Protein AF-W2QKT0-F1 (afdb_monomer_lite)

Sequence (93 aa):
MASKGNEKEIDYVSKQANLTAQIESERQAAKKWWDEYGMCYLENARPEDFTYDNRVLALKKKLDDPKFQHAALHTTSTDYGCRPPFKECRKKI

Foldseek 3Di:
DDDPDPPPDDPPVVVVVVVVVVVVVVVVLQVVLCLFAVVVCVVPPDPVCPDPVNVVVVVVVVCPDPVNVPDDPDPPPPVPRNDHPDPVSPDGD

pLDDT: mean 72.29, std 13.32, range [34.97, 87.44]

Secondary structure (DSSP, 8-state):
-----------HHHHHHHHHHHHHHHHHHHHHHHHHHHHHHHHH--GGGGSHHHHHHHHHHHHTSHHHHT----TT-GGGTSS-SSTT-----

Radius of gyration: 20.37 Å; chains: 1; bounding box: 65×27×38 Å

Organism: Phytophthora nicotianae (strain INRA-310) (NCBI:txid761204)

Structure (mmCIF, N/CA/C/O backbone):
data_AF-W2QKT0-F1
#
_entry.id   AF-W2QKT0-F1
#
loop_
_atom_site.group_PDB
_atom_site.id
_atom_site.type_symbol
_atom_site.label_atom_id
_atom_site.label_alt_id
_atom_site.label_comp_id
_atom_site.label_asym_id
_atom_site.label_entity_id
_atom_site.label_seq_id
_atom_site.pdbx_PDB_ins_code
_atom_site.Cartn_x
_atom_site.Cartn_y
_atom_site.Cartn_z
_atom_site.occupancy
_atom_site.B_iso_or_equiv
_atom_site.auth_seq_id
_atom_site.auth_comp_id
_atom_site.auth_asym_id
_atom_site.auth_atom_id
_atom_site.pdbx_PDB_model_num
ATOM 1 N N . MET A 1 1 ? -48.726 -15.438 17.043 1.00 34.97 1 MET A N 1
ATOM 2 C CA . MET A 1 1 ? -47.302 -15.746 17.302 1.00 34.97 1 MET A CA 1
ATOM 3 C C . MET A 1 1 ? -46.478 -14.600 16.740 1.00 34.97 1 MET A C 1
ATOM 5 O O . MET A 1 1 ? -46.610 -14.309 15.560 1.00 34.97 1 MET A O 1
ATOM 9 N N . ALA A 1 2 ? -45.746 -13.880 17.591 1.00 39.53 2 ALA A N 1
ATOM 10 C CA . ALA A 1 2 ? -45.007 -12.678 17.213 1.00 39.53 2 ALA A CA 1
ATOM 11 C C . ALA A 1 2 ? -43.653 -13.050 16.587 1.00 39.53 2 ALA A C 1
ATOM 13 O O . ALA A 1 2 ? -42.805 -13.636 17.257 1.00 39.53 2 ALA A O 1
ATOM 14 N N . SER A 1 3 ? -43.448 -12.696 15.317 1.00 47.94 3 SER A N 1
ATOM 15 C CA . SER A 1 3 ? -42.122 -12.663 14.699 1.00 47.94 3 SER A CA 1
ATOM 16 C C . SER A 1 3 ? -41.398 -11.422 15.224 1.00 47.94 3 SER A C 1
ATOM 18 O O . SER A 1 3 ? -41.641 -10.309 14.760 1.00 47.94 3 SER A O 1
ATOM 20 N N . LYS A 1 4 ? -40.568 -11.594 16.259 1.00 47.03 4 LYS A N 1
ATOM 21 C CA . LYS A 1 4 ? -39.604 -10.575 16.688 1.00 47.03 4 LYS A CA 1
ATOM 22 C C . LYS A 1 4 ? -38.532 -10.463 15.604 1.00 47.03 4 LYS A C 1
ATOM 24 O O . LYS A 1 4 ? -37.576 -11.236 15.588 1.00 47.03 4 LYS A O 1
ATOM 29 N N . GLY A 1 5 ? -38.720 -9.520 14.686 1.00 49.25 5 GLY A N 1
ATOM 30 C CA . GLY A 1 5 ? -37.654 -9.046 13.815 1.00 49.25 5 GLY A CA 1
ATOM 31 C C . GLY A 1 5 ? -36.534 -8.474 14.681 1.00 49.25 5 GLY A C 1
ATOM 32 O O . GLY A 1 5 ? -36.757 -7.546 15.452 1.00 49.25 5 GLY A O 1
ATOM 33 N N . ASN A 1 6 ? -35.346 -9.071 14.606 1.00 49.66 6 ASN A N 1
ATOM 34 C CA . ASN A 1 6 ? -34.136 -8.541 15.229 1.00 49.66 6 ASN A CA 1
ATOM 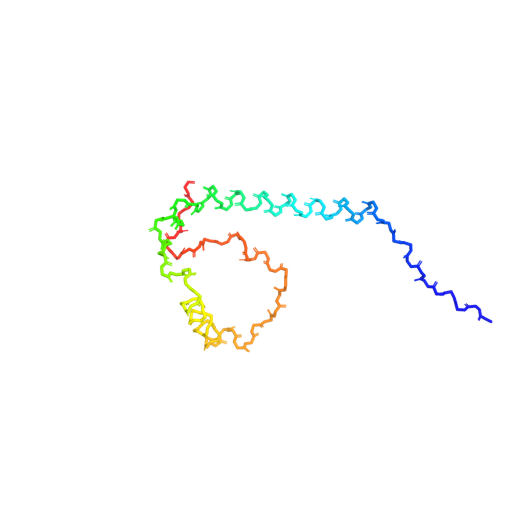35 C C . ASN A 1 6 ? -33.692 -7.283 14.466 1.00 49.66 6 ASN A C 1
ATOM 37 O O . ASN A 1 6 ? -32.807 -7.351 13.611 1.00 49.66 6 ASN A O 1
ATOM 41 N N . GLU A 1 7 ? -34.303 -6.138 14.757 1.00 58.50 7 GLU A N 1
ATOM 42 C CA . GLU A 1 7 ? -33.724 -4.842 14.411 1.00 58.50 7 GLU A CA 1
ATOM 43 C C . GLU A 1 7 ? -32.481 -4.653 15.285 1.00 58.50 7 GLU A C 1
ATOM 45 O O . GLU A 1 7 ? -32.563 -4.370 16.477 1.00 58.50 7 GLU A O 1
ATOM 50 N N . LYS A 1 8 ? -31.302 -4.914 14.707 1.00 64.50 8 LYS A N 1
ATOM 51 C CA . LYS A 1 8 ? -30.029 -4.625 15.368 1.00 64.50 8 LYS A CA 1
ATOM 52 C C . LYS A 1 8 ? -29.924 -3.112 15.513 1.00 64.50 8 LYS A C 1
ATOM 54 O O . LYS A 1 8 ? -29.666 -2.427 14.525 1.00 64.50 8 LYS A O 1
ATOM 59 N N . GLU A 1 9 ? -30.120 -2.616 16.727 1.00 68.00 9 GLU A N 1
ATOM 60 C CA . GLU A 1 9 ? -29.850 -1.229 17.080 1.00 68.00 9 GLU A CA 1
ATOM 61 C C . GLU A 1 9 ? -28.412 -0.890 16.658 1.00 68.00 9 GLU A C 1
ATOM 63 O O . GLU A 1 9 ? -27.443 -1.553 17.044 1.00 68.00 9 GLU A O 1
ATOM 68 N N . ILE A 1 10 ? -28.278 0.067 15.740 1.00 70.56 10 ILE A N 1
ATOM 69 C CA . ILE A 1 10 ? -26.981 0.452 15.197 1.00 70.56 10 ILE A CA 1
ATOM 70 C C . ILE A 1 10 ? -26.339 1.413 16.188 1.00 70.56 10 ILE A C 1
ATOM 72 O O . ILE A 1 10 ? -26.684 2.590 16.229 1.00 70.56 10 ILE A O 1
ATOM 76 N N . ASP A 1 11 ? -25.358 0.922 16.939 1.00 80.50 11 ASP A N 1
ATOM 77 C CA . ASP A 1 11 ? -24.488 1.785 17.729 1.00 80.50 11 ASP A CA 1
ATOM 78 C C . ASP A 1 11 ? -23.496 2.513 16.807 1.00 80.50 11 ASP A C 1
ATOM 80 O O . ASP A 1 11 ? -22.444 1.993 16.410 1.00 80.50 11 ASP A O 1
ATOM 84 N N . TYR A 1 12 ? -23.870 3.732 16.426 1.00 78.88 12 TYR A N 1
ATOM 85 C CA . TYR A 1 12 ? -23.054 4.603 15.587 1.00 78.88 12 TYR A CA 1
ATOM 86 C C . TYR A 1 12 ? -21.754 5.040 16.274 1.00 78.88 12 TYR A C 1
ATOM 88 O O . TYR A 1 12 ? -20.752 5.223 15.583 1.00 78.88 12 TYR A O 1
ATOM 96 N N . VAL A 1 13 ? -21.728 5.139 17.608 1.00 80.69 13 VAL A N 1
ATOM 97 C CA . VAL A 1 13 ? -20.538 5.549 18.369 1.00 80.69 13 VAL A CA 1
ATOM 98 C C . VAL A 1 13 ? -19.487 4.445 18.319 1.00 80.69 13 VAL A C 1
ATOM 100 O O . VAL A 1 13 ? -18.341 4.702 17.944 1.00 80.69 13 VAL A O 1
ATOM 103 N N . SER A 1 14 ? -19.885 3.198 18.591 1.00 77.69 14 SER A N 1
ATOM 104 C CA . SER A 1 14 ? -18.987 2.041 18.479 1.00 77.69 14 SER A CA 1
ATOM 105 C C . SER A 1 14 ? -18.501 1.817 17.044 1.00 77.69 14 SER A C 1
ATOM 107 O O . SER A 1 14 ? -17.329 1.497 16.831 1.00 77.69 14 SER A O 1
ATOM 109 N N . LYS A 1 15 ? -19.361 2.018 16.033 1.00 80.62 15 LYS A N 1
ATOM 110 C CA . LYS A 1 15 ? -18.947 1.940 14.619 1.00 80.62 15 LYS A CA 1
ATOM 111 C C . LYS A 1 15 ? -17.913 3.003 14.264 1.00 80.62 15 LYS A C 1
ATOM 113 O O . LYS A 1 15 ? -16.924 2.680 13.608 1.00 80.62 15 LYS A O 1
ATOM 118 N N . GLN A 1 16 ? -18.123 4.243 14.698 1.00 82.56 16 GLN A N 1
ATOM 119 C CA . GLN A 1 16 ? -17.183 5.330 14.453 1.00 82.56 16 GLN A CA 1
ATOM 120 C C . GLN A 1 16 ? -15.840 5.070 15.143 1.00 82.56 16 GLN A C 1
ATOM 122 O O . GLN A 1 16 ? -14.805 5.172 14.492 1.00 82.56 16 GLN A O 1
ATOM 127 N N . ALA A 1 17 ? -15.846 4.653 16.412 1.00 84.25 17 ALA A N 1
ATOM 128 C CA . ALA A 1 17 ? -14.625 4.313 17.142 1.00 84.25 17 ALA A CA 1
ATOM 129 C C . ALA A 1 17 ? -13.842 3.173 16.467 1.00 84.25 17 ALA A C 1
ATOM 131 O O . ALA A 1 17 ? -12.621 3.252 16.336 1.00 84.25 17 ALA A O 1
ATOM 132 N N . ASN A 1 18 ? -14.542 2.144 15.979 1.00 85.56 18 ASN A N 1
ATOM 133 C CA . ASN A 1 18 ? -13.929 1.034 15.249 1.00 85.56 18 ASN A CA 1
ATOM 134 C C . ASN A 1 18 ? -13.289 1.505 13.932 1.00 85.56 18 ASN A C 1
ATOM 136 O O . ASN A 1 18 ? -12.130 1.198 13.664 1.00 85.56 18 ASN A O 1
ATOM 140 N N . LEU A 1 19 ? -13.998 2.319 13.144 1.00 82.62 19 LEU A N 1
ATOM 141 C CA . LEU A 1 19 ? -13.454 2.896 11.911 1.00 82.62 19 LEU A CA 1
ATOM 142 C C . LEU A 1 19 ? -12.223 3.770 12.185 1.00 82.62 19 LEU A C 1
ATOM 144 O O . LEU A 1 19 ? -11.221 3.652 11.486 1.00 82.62 19 LEU A O 1
ATOM 148 N N . THR A 1 20 ? -12.262 4.608 13.223 1.00 87.44 20 THR A N 1
ATOM 149 C CA . THR A 1 20 ? -11.113 5.431 13.622 1.00 87.44 20 THR A CA 1
ATOM 150 C C . THR A 1 20 ? -9.914 4.571 14.025 1.00 87.44 20 THR A C 1
ATOM 152 O O . THR A 1 20 ? -8.797 4.855 13.598 1.00 87.44 20 THR A O 1
ATOM 155 N N . ALA A 1 21 ? -10.133 3.501 14.793 1.00 81.19 21 ALA A N 1
ATOM 156 C CA . ALA A 1 21 ? -9.071 2.578 15.184 1.00 81.19 21 ALA A CA 1
ATOM 157 C C . ALA A 1 21 ? -8.449 1.859 13.974 1.00 81.19 21 ALA A C 1
ATOM 159 O O . ALA A 1 21 ? -7.227 1.736 13.897 1.00 81.19 21 ALA A O 1
ATOM 160 N N . GLN A 1 22 ? -9.268 1.437 13.005 1.00 78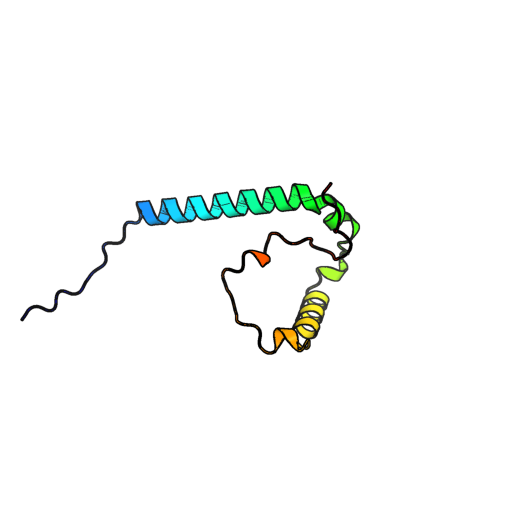.94 22 GLN A N 1
ATOM 161 C CA . GLN A 1 22 ? -8.781 0.843 11.756 1.00 78.94 22 GLN A CA 1
ATOM 162 C C . GLN A 1 22 ? -7.923 1.832 10.962 1.00 78.94 22 GLN A C 1
ATOM 164 O O . GLN A 1 22 ? -6.812 1.491 10.567 1.00 78.94 22 GLN A O 1
ATOM 169 N N . ILE A 1 23 ? -8.391 3.072 10.785 1.00 82.12 23 ILE A N 1
ATOM 170 C CA . ILE A 1 23 ? -7.646 4.114 10.060 1.00 82.12 23 ILE A CA 1
ATOM 171 C C . ILE A 1 23 ? -6.287 4.380 10.716 1.00 82.12 23 ILE A C 1
ATOM 173 O O . ILE A 1 23 ? -5.276 4.469 10.020 1.00 82.12 23 ILE A O 1
ATOM 177 N N . GLU A 1 24 ? -6.239 4.495 12.044 1.00 82.94 24 GLU A N 1
ATOM 178 C CA . GLU A 1 24 ? -4.979 4.748 12.747 1.00 82.94 24 GLU A CA 1
ATOM 179 C C . GLU A 1 24 ? -4.022 3.547 12.661 1.00 82.94 24 GLU A C 1
ATOM 181 O O . GLU A 1 24 ? -2.822 3.735 12.463 1.00 82.94 24 GLU A O 1
ATOM 186 N N . SER A 1 25 ? -4.540 2.315 12.709 1.00 78.19 25 SER A N 1
ATOM 187 C CA . SER A 1 25 ? -3.736 1.108 12.478 1.00 78.19 25 SER A CA 1
ATOM 188 C C . SER A 1 25 ? -3.121 1.092 11.074 1.00 78.19 25 SER A C 1
ATOM 190 O O . SER A 1 25 ? -1.924 0.842 10.927 1.00 78.19 25 SER A O 1
ATOM 192 N N . GLU A 1 26 ? -3.908 1.400 10.041 1.00 81.00 26 GLU A N 1
ATOM 193 C CA . GLU A 1 26 ? -3.428 1.477 8.655 1.00 81.00 26 GLU A CA 1
ATOM 194 C C . GLU A 1 26 ? -2.388 2.592 8.481 1.00 81.00 26 GLU A C 1
ATOM 196 O O . GLU A 1 26 ? -1.359 2.406 7.831 1.00 81.00 26 GLU A O 1
ATOM 201 N N . ARG A 1 27 ? -2.591 3.742 9.133 1.00 81.44 27 ARG A N 1
ATOM 202 C CA . ARG A 1 27 ? -1.626 4.848 9.132 1.00 81.44 27 ARG A CA 1
ATOM 203 C C . ARG A 1 27 ? -0.291 4.443 9.757 1.00 81.44 27 ARG A C 1
ATOM 205 O O . ARG A 1 27 ? 0.763 4.783 9.218 1.00 81.44 27 ARG A O 1
ATOM 212 N N . GLN A 1 28 ? -0.316 3.727 10.879 1.00 84.62 28 GLN A N 1
ATOM 213 C CA . GLN A 1 28 ? 0.897 3.228 11.530 1.00 84.62 28 GLN A CA 1
ATOM 214 C C . GLN A 1 28 ? 1.609 2.178 10.676 1.00 84.62 28 GLN A C 1
ATOM 216 O O . GLN A 1 28 ? 2.835 2.220 10.562 1.00 84.62 28 GLN A O 1
ATOM 221 N N . ALA A 1 29 ? 0.857 1.282 10.031 1.00 81.75 29 ALA A N 1
ATOM 222 C CA . ALA A 1 29 ? 1.406 0.307 9.095 1.00 81.75 29 ALA A CA 1
ATOM 223 C C . ALA A 1 29 ? 2.080 0.993 7.897 1.00 81.75 29 ALA A C 1
ATOM 225 O O . ALA A 1 29 ? 3.227 0.678 7.584 1.00 81.75 29 ALA A O 1
ATOM 226 N N . ALA A 1 30 ? 1.426 1.988 7.290 1.00 81.00 30 ALA A N 1
ATOM 227 C CA . ALA A 1 30 ? 1.983 2.767 6.187 1.00 81.00 30 ALA A CA 1
ATOM 228 C C . ALA A 1 30 ? 3.247 3.536 6.597 1.00 81.00 30 ALA A C 1
ATOM 230 O O . ALA A 1 30 ? 4.234 3.542 5.861 1.00 81.00 30 ALA A O 1
ATOM 231 N N . LYS A 1 31 ? 3.252 4.143 7.793 1.00 85.44 31 LYS A N 1
ATOM 232 C CA . LYS A 1 31 ? 4.438 4.817 8.333 1.00 85.44 31 LYS A CA 1
ATOM 233 C C . LYS A 1 31 ? 5.598 3.839 8.502 1.00 85.44 31 LYS A C 1
ATOM 235 O O . LYS A 1 31 ? 6.680 4.090 7.991 1.00 85.44 31 LYS A O 1
ATOM 240 N N . LYS A 1 32 ? 5.358 2.707 9.166 1.00 84.31 32 LYS A N 1
ATOM 241 C CA . LYS A 1 32 ? 6.375 1.669 9.362 1.00 84.31 32 LYS A CA 1
ATOM 242 C C . LYS A 1 32 ? 6.905 1.141 8.031 1.00 84.31 32 LYS A C 1
ATOM 244 O O . LYS A 1 32 ? 8.102 0.933 7.888 1.00 84.31 32 LYS A O 1
ATOM 249 N N . TRP A 1 33 ? 6.025 0.941 7.056 1.00 84.00 33 TRP A N 1
ATOM 250 C CA . TRP A 1 33 ? 6.421 0.523 5.719 1.00 84.00 33 TRP A CA 1
ATOM 251 C C . TRP A 1 33 ? 7.328 1.555 5.043 1.00 84.00 33 TRP A C 1
ATOM 253 O O . TRP A 1 33 ? 8.336 1.184 4.448 1.00 84.00 33 TRP A O 1
ATOM 263 N N . TRP A 1 34 ? 7.004 2.845 5.161 1.00 83.75 34 TRP A N 1
ATOM 264 C CA . TRP A 1 34 ? 7.840 3.917 4.626 1.00 83.75 34 TRP A CA 1
ATOM 265 C C . TRP A 1 34 ? 9.197 3.994 5.330 1.00 83.75 34 TRP A C 1
ATOM 267 O O . TRP A 1 34 ? 10.220 4.131 4.667 1.00 83.75 34 TRP A O 1
ATOM 277 N N . ASP A 1 35 ? 9.220 3.843 6.652 1.00 84.19 35 ASP A N 1
ATOM 278 C CA . ASP A 1 35 ? 10.461 3.826 7.426 1.00 84.19 35 ASP A CA 1
ATOM 279 C C . ASP A 1 35 ? 11.343 2.617 7.038 1.00 84.19 35 ASP A C 1
ATOM 281 O 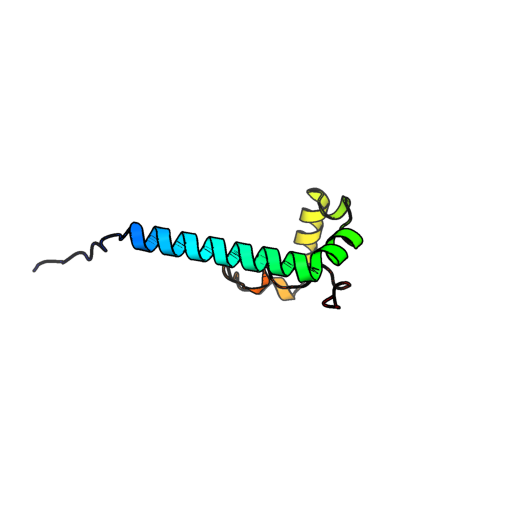O . ASP A 1 35 ? 12.557 2.757 6.904 1.00 84.19 35 ASP A O 1
ATOM 285 N N . GLU A 1 36 ? 10.748 1.440 6.798 1.00 83.50 36 GLU A N 1
ATOM 286 C CA . GLU A 1 36 ? 11.479 0.219 6.422 1.00 83.50 36 GLU A CA 1
ATOM 287 C C . GLU A 1 36 ? 11.922 0.193 4.947 1.00 83.50 36 GLU A C 1
ATOM 289 O O . GLU A 1 36 ? 13.001 -0.319 4.642 1.00 83.50 36 GLU A O 1
ATOM 294 N N . TYR A 1 37 ? 11.104 0.704 4.019 1.00 83.12 37 TYR A N 1
ATOM 295 C CA . TYR A 1 37 ? 11.294 0.499 2.575 1.00 83.12 37 TYR A CA 1
ATOM 296 C C . TYR A 1 37 ? 11.317 1.780 1.736 1.00 83.12 37 TYR A C 1
ATOM 298 O O . TYR A 1 37 ? 11.567 1.691 0.535 1.00 83.12 37 TYR A O 1
ATOM 306 N N . GLY A 1 38 ? 11.078 2.959 2.313 1.00 82.88 38 GLY A N 1
ATOM 307 C CA . GLY A 1 38 ? 10.893 4.215 1.577 1.00 82.88 38 GLY A CA 1
ATOM 308 C C . GLY A 1 38 ? 12.096 4.609 0.720 1.00 82.88 38 GLY A C 1
ATOM 309 O O . GLY A 1 38 ? 11.930 4.966 -0.443 1.00 82.88 38 GLY A O 1
ATOM 310 N N . MET A 1 39 ? 13.317 4.460 1.241 1.00 84.12 39 MET A N 1
ATOM 311 C CA . MET A 1 39 ? 14.533 4.743 0.464 1.00 84.12 39 MET A CA 1
ATOM 312 C C . MET A 1 39 ? 14.698 3.776 -0.710 1.00 84.12 39 MET A C 1
ATOM 314 O O . MET A 1 39 ? 14.870 4.208 -1.845 1.00 84.12 39 MET A O 1
ATOM 318 N N . CYS A 1 40 ? 14.543 2.474 -0.462 1.00 84.19 40 CYS A N 1
ATOM 319 C CA . CYS A 1 40 ? 14.597 1.473 -1.526 1.00 84.19 40 CYS A CA 1
ATOM 320 C C . CYS A 1 40 ? 13.483 1.681 -2.564 1.00 84.19 40 CYS A C 1
ATOM 322 O O . CYS A 1 40 ? 13.690 1.454 -3.757 1.00 84.19 40 CYS A O 1
ATOM 324 N N . TYR A 1 41 ? 12.308 2.139 -2.121 1.00 82.44 41 TYR A N 1
ATOM 325 C CA . TYR A 1 41 ? 11.219 2.504 -3.009 1.00 82.44 41 TYR A CA 1
ATOM 326 C C . TYR A 1 41 ? 11.630 3.651 -3.931 1.00 82.44 41 TYR A C 1
ATOM 328 O O . TYR A 1 41 ? 11.519 3.503 -5.140 1.00 82.44 41 TYR A O 1
ATOM 336 N N . LEU A 1 42 ? 12.160 4.749 -3.389 1.00 82.69 42 LEU A N 1
ATOM 337 C CA . LEU A 1 42 ? 12.594 5.905 -4.180 1.00 82.69 42 LEU A CA 1
ATOM 338 C C . LEU A 1 42 ? 13.725 5.573 -5.165 1.00 82.69 42 LEU A C 1
ATOM 340 O O . LEU A 1 42 ? 13.750 6.125 -6.260 1.00 82.69 42 LEU A O 1
ATOM 344 N N . GLU A 1 43 ? 14.634 4.669 -4.804 1.00 84.38 43 GLU A N 1
ATOM 345 C CA . GLU A 1 43 ? 15.757 4.268 -5.664 1.00 84.38 43 GLU A CA 1
ATOM 346 C C . GLU A 1 43 ? 15.337 3.393 -6.853 1.00 84.38 43 GLU A C 1
ATOM 348 O O . GLU A 1 43 ? 15.972 3.437 -7.906 1.00 84.38 43 GLU A O 1
ATOM 353 N N . ASN A 1 44 ? 14.288 2.582 -6.694 1.00 81.56 44 ASN A N 1
ATOM 354 C CA . ASN A 1 44 ? 13.896 1.576 -7.688 1.00 81.56 44 ASN A CA 1
ATOM 355 C C . ASN A 1 44 ? 12.591 1.911 -8.420 1.00 81.56 44 ASN A C 1
ATOM 357 O O . ASN A 1 44 ? 12.331 1.346 -9.482 1.00 81.56 44 ASN A O 1
ATOM 361 N N . ALA A 1 45 ? 11.779 2.818 -7.874 1.00 80.50 45 ALA A N 1
ATOM 362 C CA . ALA A 1 45 ? 10.548 3.285 -8.488 1.00 80.50 45 ALA A CA 1
ATOM 363 C C . ALA A 1 45 ? 10.869 4.131 -9.721 1.00 80.50 45 ALA A C 1
ATOM 365 O O . ALA A 1 45 ? 11.312 5.276 -9.608 1.00 80.50 45 ALA A O 1
ATOM 366 N N . ARG A 1 46 ? 10.618 3.585 -10.913 1.00 80.00 46 ARG A N 1
ATOM 367 C CA . ARG A 1 46 ? 10.787 4.341 -12.153 1.00 80.00 46 ARG A CA 1
ATOM 368 C C . ARG A 1 46 ? 9.486 5.062 -12.490 1.00 80.00 46 ARG A C 1
ATOM 370 O O . ARG A 1 46 ? 8.423 4.462 -12.328 1.00 80.00 46 ARG A O 1
ATOM 377 N N . PRO A 1 47 ? 9.517 6.312 -12.983 1.00 75.88 47 PRO A N 1
ATOM 378 C CA . PRO A 1 47 ? 8.309 7.037 -13.385 1.00 75.88 47 PRO A CA 1
ATOM 379 C C . PRO A 1 47 ? 7.413 6.238 -14.340 1.00 75.88 47 PRO A C 1
ATOM 381 O O . PRO A 1 47 ? 6.185 6.301 -14.261 1.00 75.88 47 PRO A O 1
ATOM 384 N N . GLU A 1 48 ? 8.026 5.431 -15.204 1.00 76.75 48 GLU A N 1
ATOM 385 C CA . GLU A 1 48 ? 7.345 4.591 -16.178 1.00 76.75 48 GLU A CA 1
ATOM 386 C C . GLU A 1 48 ? 6.472 3.521 -15.509 1.00 76.75 48 GLU A C 1
ATOM 388 O O . GLU A 1 48 ? 5.421 3.186 -16.051 1.00 76.75 48 GLU A O 1
ATOM 393 N N . ASP A 1 49 ? 6.824 3.036 -14.316 1.00 70.06 49 ASP A N 1
ATOM 394 C CA . ASP A 1 49 ? 6.043 2.031 -13.577 1.00 70.06 49 ASP A CA 1
ATOM 395 C C . ASP A 1 49 ? 4.694 2.581 -13.068 1.00 70.06 49 ASP A C 1
ATOM 397 O O . ASP A 1 49 ? 3.796 1.825 -12.680 1.00 70.06 49 ASP A O 1
ATOM 401 N N . PHE A 1 50 ? 4.524 3.908 -13.075 1.00 72.19 50 PHE A N 1
ATOM 402 C CA . PHE A 1 50 ? 3.320 4.593 -12.598 1.00 72.19 50 PHE A CA 1
ATOM 403 C C . PHE A 1 50 ? 2.393 5.052 -13.718 1.00 72.19 50 PHE A C 1
ATOM 405 O O . PHE A 1 50 ? 1.294 5.534 -13.426 1.00 72.19 50 PHE A O 1
ATOM 412 N N . THR A 1 51 ? 2.781 4.877 -14.984 1.00 84.31 51 THR A N 1
ATOM 413 C CA . THR A 1 51 ? 1.880 5.170 -16.100 1.00 84.31 51 THR A CA 1
ATOM 414 C C . THR A 1 51 ? 0.727 4.172 -16.115 1.00 84.31 51 THR A C 1
ATOM 416 O O . THR A 1 51 ? 0.864 3.007 -15.728 1.00 84.31 51 THR A O 1
ATOM 419 N N . TYR A 1 52 ? -0.445 4.640 -16.544 1.00 77.94 52 TYR A N 1
ATOM 420 C CA . TYR A 1 52 ? -1.638 3.801 -16.589 1.00 77.94 52 TYR A CA 1
ATOM 421 C C . TYR A 1 52 ? -1.414 2.559 -17.462 1.00 77.94 52 TYR A C 1
ATOM 423 O O . TYR A 1 52 ? -1.710 1.443 -17.036 1.00 77.94 52 TYR A O 1
ATOM 431 N N . ASP A 1 53 ? -0.797 2.737 -18.630 1.00 81.44 53 ASP A N 1
ATOM 432 C CA . ASP A 1 53 ? -0.557 1.661 -19.592 1.00 81.44 53 ASP A CA 1
ATOM 433 C C . ASP A 1 53 ? 0.385 0.585 -19.043 1.00 81.44 53 ASP A C 1
ATOM 435 O O . ASP A 1 53 ? 0.085 -0.609 -19.134 1.00 81.44 53 ASP A O 1
ATOM 439 N N . ASN A 1 54 ? 1.481 0.982 -18.389 1.00 79.81 54 ASN A N 1
ATOM 440 C CA . ASN A 1 54 ? 2.423 0.027 -17.806 1.00 79.81 54 ASN A CA 1
ATOM 441 C C . ASN A 1 54 ? 1.823 -0.703 -16.602 1.00 79.81 54 ASN A C 1
ATOM 443 O O . ASN A 1 54 ? 2.053 -1.902 -16.433 1.00 79.81 54 ASN A O 1
ATOM 447 N N . ARG A 1 55 ? 0.980 -0.030 -15.809 1.00 76.88 55 ARG A N 1
ATOM 448 C CA . ARG A 1 55 ? 0.223 -0.673 -14.726 1.00 76.88 55 ARG A CA 1
ATOM 449 C C . ARG A 1 55 ? -0.768 -1.701 -15.257 1.00 76.88 55 ARG A C 1
ATOM 451 O O . ARG A 1 55 ? -0.831 -2.810 -14.728 1.00 76.88 55 ARG A O 1
ATOM 458 N N . VAL A 1 56 ? -1.504 -1.372 -16.318 1.00 81.38 56 VAL A N 1
ATOM 459 C CA . VAL A 1 56 ? -2.417 -2.313 -16.983 1.00 81.38 56 VAL A CA 1
ATOM 460 C C . VAL A 1 56 ? -1.645 -3.510 -17.536 1.00 81.38 56 VAL A C 1
ATOM 462 O O . VAL A 1 56 ? -2.073 -4.650 -17.359 1.00 81.38 56 VAL A O 1
ATOM 465 N N . LEU A 1 57 ? -0.487 -3.282 -18.156 1.00 84.25 57 LEU A N 1
ATOM 466 C CA . LEU A 1 57 ? 0.357 -4.346 -18.696 1.00 84.25 57 LEU A CA 1
ATOM 467 C C . LEU A 1 57 ? 0.922 -5.256 -17.593 1.00 84.25 57 LEU A C 1
ATOM 469 O O . LEU A 1 57 ? 0.877 -6.481 -17.720 1.00 84.25 57 LEU A O 1
ATOM 473 N N . ALA A 1 58 ? 1.387 -4.682 -16.482 1.00 81.06 58 ALA A N 1
ATOM 474 C CA . ALA A 1 58 ? 1.858 -5.434 -15.322 1.00 81.06 58 ALA A CA 1
ATOM 475 C C . ALA A 1 58 ? 0.739 -6.272 -14.681 1.00 81.06 58 ALA A C 1
ATOM 477 O O . ALA A 1 58 ? 0.971 -7.420 -14.298 1.00 81.06 58 ALA A O 1
ATOM 478 N N . LEU A 1 59 ? -0.480 -5.729 -14.602 1.00 79.12 59 LEU A N 1
ATOM 479 C CA . LEU A 1 59 ? -1.650 -6.454 -14.108 1.00 79.12 59 LEU A CA 1
ATOM 480 C C . LEU A 1 59 ? -2.029 -7.615 -15.024 1.00 79.12 59 LEU A C 1
ATOM 482 O O . LEU A 1 59 ? -2.222 -8.718 -14.523 1.00 79.12 59 LEU A O 1
ATOM 486 N N . LYS A 1 60 ? -2.072 -7.404 -16.345 1.00 81.75 60 LYS A N 1
ATOM 487 C CA . LYS A 1 60 ? -2.320 -8.482 -17.317 1.00 81.75 60 LYS A CA 1
ATOM 488 C C . LYS A 1 60 ? -1.301 -9.608 -17.157 1.00 81.75 60 LYS A C 1
ATOM 490 O O . LYS A 1 60 ? -1.686 -10.740 -16.904 1.00 81.75 60 LYS A O 1
ATOM 495 N N . LYS A 1 61 ? -0.008 -9.269 -17.130 1.00 83.94 61 LYS A N 1
ATOM 496 C CA . LYS A 1 61 ? 1.073 -10.240 -16.910 1.00 83.94 61 LYS A CA 1
ATOM 497 C C . LYS A 1 61 ? 0.939 -10.996 -15.582 1.00 83.94 61 LYS A C 1
ATOM 499 O O . LYS A 1 61 ? 1.271 -12.173 -15.509 1.00 83.94 61 LYS A O 1
ATOM 504 N N . LYS A 1 62 ? 0.488 -10.321 -14.520 1.00 78.75 62 LYS A N 1
ATOM 505 C CA . LYS A 1 62 ? 0.247 -10.944 -13.212 1.00 78.75 62 LYS A CA 1
ATOM 506 C C . LYS A 1 62 ? -0.951 -11.893 -13.249 1.00 78.75 62 LYS A C 1
ATOM 508 O O . LYS A 1 62 ? -0.900 -12.930 -12.603 1.00 78.75 62 LYS A O 1
ATOM 513 N N . LEU A 1 63 ? -2.007 -11.543 -13.979 1.00 79.50 63 LEU A N 1
ATOM 514 C CA . LEU A 1 63 ? -3.178 -12.401 -14.161 1.00 79.50 63 LEU A CA 1
ATOM 515 C C . LEU A 1 63 ? -2.859 -13.622 -15.032 1.00 79.50 63 LEU A C 1
ATOM 517 O O . LEU A 1 63 ? -3.386 -14.694 -14.762 1.00 79.50 63 LEU A O 1
ATOM 521 N N . ASP A 1 64 ? -1.957 -13.492 -16.003 1.00 84.88 64 ASP A N 1
ATOM 522 C CA . ASP A 1 64 ? -1.515 -14.600 -16.861 1.00 84.88 64 ASP A CA 1
ATOM 523 C C . ASP A 1 64 ? -0.683 -15.663 -16.112 1.00 84.88 64 ASP A C 1
ATOM 525 O O . ASP A 1 64 ? -0.514 -16.780 -16.601 1.00 84.88 64 ASP A O 1
ATOM 529 N N . ASP A 1 65 ? -0.162 -15.355 -14.919 1.00 82.44 65 ASP A N 1
ATOM 530 C CA . ASP A 1 65 ? 0.599 -16.309 -14.108 1.00 82.44 65 ASP A CA 1
ATOM 531 C C . ASP A 1 65 ? -0.342 -17.396 -13.528 1.00 82.44 65 ASP A C 1
ATOM 533 O O . ASP A 1 65 ? -1.342 -17.063 -12.877 1.00 82.44 65 ASP A O 1
ATOM 537 N N . PRO A 1 66 ? -0.029 -18.701 -13.703 1.00 80.88 66 PRO A N 1
ATOM 538 C CA . PRO A 1 66 ? -0.850 -19.818 -13.222 1.00 80.88 66 PRO A CA 1
ATOM 539 C C . PRO A 1 66 ? -1.214 -19.743 -11.736 1.00 80.88 66 PRO A C 1
ATOM 541 O O . PRO A 1 66 ? -2.261 -20.239 -11.321 1.00 80.88 66 PRO A O 1
ATOM 544 N N . LYS A 1 67 ? -0.378 -19.089 -10.922 1.00 75.50 67 LYS A N 1
ATOM 545 C CA . LYS A 1 67 ? -0.634 -18.869 -9.496 1.00 75.50 67 LYS A CA 1
ATOM 546 C C . LYS A 1 67 ? -1.865 -17.994 -9.238 1.00 75.50 67 LYS A C 1
ATOM 548 O O . LYS A 1 67 ? -2.501 -18.140 -8.196 1.00 75.50 67 LYS A O 1
ATOM 553 N N . PHE A 1 68 ? -2.188 -17.080 -10.153 1.00 72.75 68 PHE A N 1
ATOM 554 C CA . PHE A 1 68 ? -3.309 -16.148 -10.019 1.00 72.75 68 PHE A CA 1
ATOM 555 C C . PHE A 1 68 ? -4.592 -16.627 -10.708 1.00 72.75 68 PHE A C 1
ATOM 557 O O . PHE A 1 68 ? -5.656 -16.095 -10.409 1.00 72.75 68 PHE A O 1
ATOM 564 N N . GLN A 1 69 ? -4.526 -17.684 -11.521 1.00 75.19 69 GLN A N 1
ATOM 565 C CA . GLN A 1 69 ? -5.695 -18.309 -12.161 1.00 75.19 69 GLN A CA 1
ATOM 566 C C . GLN A 1 69 ? -6.665 -18.951 -11.148 1.00 75.19 69 GLN A C 1
ATOM 568 O O . GLN A 1 69 ? -7.864 -19.042 -11.398 1.00 75.19 69 GLN A O 1
ATOM 573 N N . HIS A 1 70 ? -6.159 -19.359 -9.978 1.00 72.44 70 HIS A N 1
ATOM 574 C CA . HIS A 1 70 ? -6.944 -19.952 -8.885 1.00 72.44 70 HIS A CA 1
ATOM 575 C C . HIS A 1 70 ? -6.835 -19.167 -7.570 1.00 72.44 70 HIS A C 1
ATOM 577 O O . HIS A 1 70 ? -7.151 -19.692 -6.501 1.00 72.44 70 HIS A O 1
ATOM 583 N N . ALA A 1 71 ? -6.349 -17.923 -7.615 1.00 65.62 71 ALA A N 1
ATOM 584 C CA . ALA A 1 71 ? -6.174 -17.129 -6.407 1.00 65.62 71 ALA A CA 1
ATOM 585 C C . ALA A 1 71 ? -7.535 -16.745 -5.810 1.00 65.62 71 ALA A C 1
ATOM 587 O O . ALA A 1 71 ? -8.359 -16.102 -6.459 1.00 65.62 71 ALA A O 1
ATOM 588 N N . ALA A 1 72 ? -7.757 -17.107 -4.546 1.00 63.34 72 ALA A N 1
ATOM 589 C CA . ALA A 1 72 ? -8.909 -16.633 -3.797 1.00 63.34 72 ALA A CA 1
ATOM 590 C C . ALA A 1 72 ? -8.776 -15.122 -3.544 1.00 63.34 72 ALA A C 1
ATOM 592 O O . ALA A 1 72 ? -7.749 -14.642 -3.055 1.00 63.34 72 ALA A O 1
ATOM 593 N N . LEU A 1 73 ? -9.826 -14.370 -3.880 1.00 56.84 73 LEU A N 1
ATOM 594 C CA . LEU A 1 73 ? -9.940 -12.943 -3.586 1.00 56.84 73 LEU A CA 1
ATOM 595 C C . LEU A 1 73 ? -10.080 -12.744 -2.072 1.00 56.84 73 LEU A C 1
ATOM 597 O O . LEU A 1 73 ? -11.180 -12.714 -1.526 1.00 56.84 73 LEU A O 1
ATOM 601 N N . HIS A 1 74 ? -8.952 -12.605 -1.383 1.00 54.75 74 HIS A N 1
ATOM 602 C CA . HIS A 1 74 ? -8.926 -12.167 0.006 1.00 54.75 74 HIS A CA 1
ATOM 603 C C . HIS A 1 74 ? -8.884 -10.637 0.045 1.00 54.75 74 HIS A C 1
ATOM 605 O O . HIS A 1 74 ? -7.842 -10.024 -0.179 1.00 54.75 74 HIS A O 1
ATOM 611 N N . THR A 1 75 ? -10.026 -10.016 0.341 1.00 49.22 75 THR A N 1
ATOM 612 C CA . THR A 1 75 ? -10.176 -8.555 0.479 1.00 49.22 75 THR A CA 1
ATOM 613 C C . THR A 1 75 ? -9.478 -7.978 1.715 1.00 49.22 75 THR A C 1
ATOM 615 O O . THR A 1 75 ? -9.359 -6.765 1.834 1.00 49.22 75 THR A O 1
ATOM 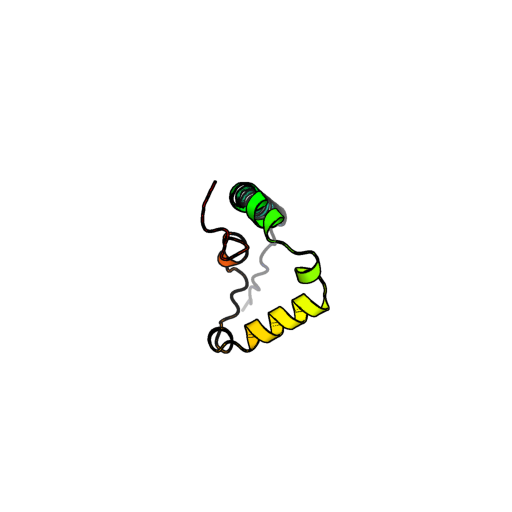618 N N . THR A 1 76 ? -8.986 -8.828 2.620 1.00 47.8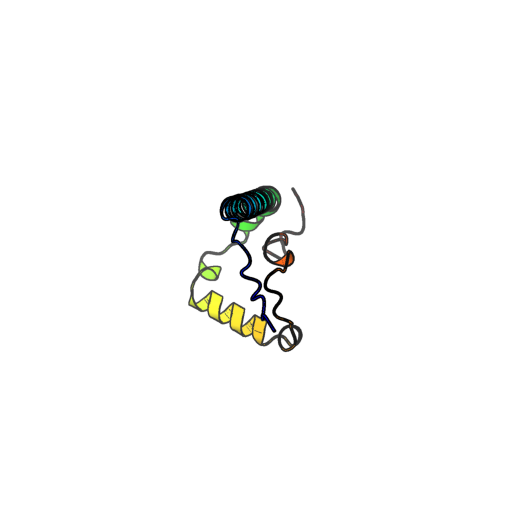1 76 THR A N 1
ATOM 619 C CA . THR A 1 76 ? -8.356 -8.443 3.896 1.00 47.81 76 THR A CA 1
ATOM 620 C C . THR A 1 76 ? -6.936 -8.978 4.037 1.00 47.81 76 THR A C 1
ATOM 622 O O . THR A 1 76 ? -6.457 -9.221 5.143 1.00 47.81 76 THR A O 1
ATOM 625 N N . SER A 1 77 ? -6.266 -9.253 2.923 1.00 43.31 77 SER A N 1
ATOM 626 C CA . SER A 1 77 ? -4.904 -9.754 2.983 1.00 43.31 77 SER A CA 1
ATOM 627 C C . SER A 1 77 ? -3.985 -8.669 3.558 1.00 43.31 77 SER A C 1
ATOM 629 O O . SER A 1 77 ? -3.646 -7.706 2.870 1.00 43.31 77 SER A O 1
ATOM 631 N N . THR A 1 78 ? -3.508 -8.885 4.785 1.00 48.56 78 THR A N 1
ATOM 632 C CA . THR A 1 78 ? -2.374 -8.182 5.411 1.00 48.56 78 THR A CA 1
ATOM 633 C C . THR A 1 78 ? -1.118 -8.162 4.524 1.00 48.56 78 THR A C 1
ATOM 635 O O . THR A 1 78 ? -0.207 -7.369 4.757 1.00 48.56 78 THR A O 1
ATOM 638 N N . ASP A 1 79 ? -1.074 -8.969 3.454 1.00 45.28 79 ASP A N 1
ATOM 639 C CA . ASP A 1 79 ? -0.026 -8.906 2.433 1.00 45.28 79 ASP A CA 1
ATOM 640 C C . ASP A 1 79 ? -0.079 -7.662 1.533 1.00 45.28 79 ASP A C 1
ATOM 642 O O . ASP A 1 79 ? 0.900 -7.409 0.831 1.00 45.28 79 ASP A O 1
ATOM 646 N N . TYR A 1 80 ? -1.172 -6.885 1.524 1.00 48.53 80 TYR A N 1
ATOM 647 C CA . TYR A 1 80 ? -1.298 -5.714 0.642 1.00 48.53 80 TYR A CA 1
ATOM 648 C C . TYR A 1 80 ? -0.515 -4.475 1.101 1.00 48.53 80 TYR A C 1
ATOM 650 O O . TYR A 1 80 ? -0.427 -3.523 0.331 1.00 48.53 80 TYR A O 1
ATOM 658 N N . GLY A 1 81 ? 0.090 -4.481 2.294 1.00 51.91 81 GLY A N 1
ATOM 659 C CA . GLY A 1 81 ? 0.759 -3.285 2.827 1.00 51.91 81 GLY A CA 1
ATOM 660 C C . GLY A 1 81 ? 2.120 -3.494 3.487 1.00 51.91 81 GLY A C 1
ATOM 661 O O . GLY A 1 81 ? 2.825 -2.519 3.692 1.00 51.91 81 GLY A O 1
ATOM 662 N N . CYS A 1 82 ? 2.523 -4.727 3.812 1.00 54.72 82 CYS A N 1
ATOM 663 C CA . CYS A 1 82 ? 3.702 -4.966 4.665 1.00 54.72 82 CYS A CA 1
ATOM 664 C C . CYS A 1 82 ? 4.858 -5.705 3.976 1.00 54.72 82 CYS A C 1
ATOM 666 O O . CYS A 1 82 ? 5.797 -6.139 4.642 1.00 54.72 82 CYS A O 1
ATOM 668 N N . ARG A 1 83 ? 4.794 -5.898 2.655 1.00 63.38 83 ARG A N 1
ATOM 669 C CA . ARG A 1 83 ? 5.866 -6.557 1.896 1.00 63.38 83 ARG A CA 1
ATOM 670 C C . ARG A 1 83 ? 6.794 -5.520 1.259 1.00 63.38 83 ARG A C 1
ATOM 672 O O . ARG A 1 83 ? 6.335 -4.420 0.944 1.00 63.38 83 ARG A O 1
ATOM 679 N N . PRO A 1 84 ? 8.072 -5.863 1.032 1.00 64.81 84 PRO A N 1
ATOM 680 C CA . PRO A 1 84 ? 8.974 -4.975 0.317 1.00 64.81 84 PRO A CA 1
ATOM 681 C C . PRO A 1 84 ? 8.417 -4.638 -1.079 1.00 64.81 84 PRO A C 1
ATOM 683 O O . PRO A 1 84 ? 7.917 -5.546 -1.753 1.00 64.81 84 PRO A O 1
ATOM 686 N N . PRO A 1 85 ? 8.500 -3.372 -1.533 1.00 69.06 85 PRO A N 1
ATOM 687 C CA . PRO A 1 85 ? 7.937 -2.944 -2.818 1.00 69.06 85 PRO A CA 1
ATOM 688 C C . PRO A 1 85 ? 8.611 -3.614 -4.016 1.00 69.06 85 PRO A C 1
ATOM 690 O O . PRO A 1 85 ? 7.970 -3.862 -5.035 1.00 69.06 85 PRO A O 1
ATOM 693 N N . PHE A 1 86 ? 9.899 -3.929 -3.880 1.00 71.88 86 PHE A N 1
ATOM 694 C CA . PHE A 1 86 ? 10.734 -4.493 -4.934 1.00 71.88 86 PHE A CA 1
ATOM 695 C C . PHE A 1 86 ? 11.509 -5.710 -4.410 1.00 71.88 86 PHE A C 1
ATOM 697 O O . PHE A 1 86 ? 11.766 -5.831 -3.208 1.00 71.88 86 PHE A O 1
ATOM 704 N N . LYS A 1 87 ? 11.898 -6.633 -5.303 1.00 68.88 87 LYS A N 1
ATOM 705 C CA . LYS A 1 87 ? 12.676 -7.840 -4.938 1.00 68.88 87 LYS A CA 1
ATOM 706 C C . LYS A 1 87 ? 14.077 -7.492 -4.438 1.00 68.88 87 LYS A C 1
ATOM 708 O O . LYS A 1 87 ? 14.731 -8.346 -3.838 1.00 68.88 87 LYS A O 1
ATOM 713 N N . GLU A 1 88 ? 14.511 -6.277 -4.732 1.00 70.19 88 GLU A N 1
ATOM 714 C CA . GLU A 1 88 ? 15.762 -5.617 -4.401 1.00 70.19 88 GLU A CA 1
ATOM 715 C C . GLU A 1 88 ? 15.732 -5.073 -2.960 1.00 70.19 88 GLU A C 1
ATOM 717 O O . GLU A 1 88 ? 16.764 -5.031 -2.292 1.00 70.19 88 GLU A O 1
ATOM 722 N N . CYS A 1 89 ? 14.541 -4.800 -2.411 1.00 68.12 89 CYS A N 1
ATOM 723 C CA . CYS A 1 89 ? 14.332 -4.307 -1.047 1.00 68.12 89 CYS A CA 1
ATOM 724 C C . CYS A 1 89 ? 14.396 -5.428 0.012 1.00 68.12 89 CYS A C 1
ATOM 726 O O . CYS A 1 89 ? 13.516 -5.556 0.860 1.00 68.12 89 CYS A O 1
ATOM 728 N N . ARG A 1 90 ? 15.421 -6.294 -0.038 1.00 65.31 90 ARG A N 1
ATOM 729 C CA . ARG A 1 90 ? 15.564 -7.440 0.894 1.00 65.31 90 ARG A CA 1
ATOM 730 C C . ARG A 1 90 ? 16.213 -7.097 2.229 1.00 65.31 90 ARG A C 1
ATOM 732 O O . ARG A 1 90 ? 16.264 -7.957 3.106 1.00 65.31 90 ARG A O 1
ATOM 739 N N . LYS A 1 91 ? 16.751 -5.889 2.377 1.00 58.16 91 LYS A N 1
ATOM 740 C CA . LYS A 1 91 ? 17.399 -5.447 3.610 1.00 58.16 91 LYS A CA 1
ATOM 741 C C . LYS A 1 91 ? 16.502 -4.434 4.302 1.00 58.16 91 LYS A C 1
ATOM 743 O O . LYS A 1 91 ? 16.217 -3.388 3.733 1.00 58.16 91 LYS A O 1
AT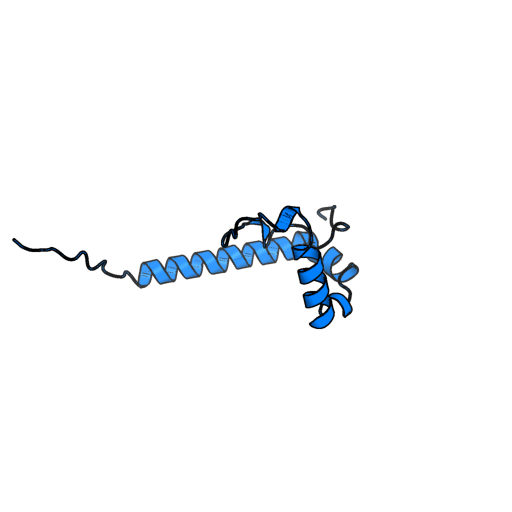OM 748 N N . LYS A 1 92 ? 16.077 -4.780 5.518 1.00 55.19 92 LYS A N 1
ATOM 749 C CA . LYS A 1 92 ? 15.637 -3.787 6.498 1.00 55.19 92 LYS A CA 1
ATOM 750 C C . LYS A 1 92 ? 16.846 -2.905 6.798 1.00 55.19 92 LYS A C 1
ATOM 752 O O . LYS A 1 92 ? 17.932 -3.454 7.005 1.00 55.19 92 LYS A O 1
ATOM 757 N N . ILE A 1 93 ? 16.665 -1.592 6.716 1.00 54.44 93 ILE A N 1
ATOM 758 C CA . ILE A 1 93 ? 17.666 -0.615 7.158 1.00 54.44 93 ILE A CA 1
ATOM 759 C C . ILE A 1 93 ? 17.795 -0.713 8.680 1.00 54.44 93 ILE A C 1
ATOM 761 O O . ILE A 1 93 ? 16.747 -0.911 9.339 1.00 54.44 93 ILE A O 1
#